Protein AF-A0A843ECA0-F1 (afdb_monomer)

Foldseek 3Di:
DPDDQFAEEEEEAPPPRVVVVVVCVVVVPDDDPRYDYDYDNFLLVDDVVNVVVCVVVPGPYYHRYGDDPCPHPVRPSD

pLDDT: mean 96.06, std 6.94, range [48.03, 98.69]

Solvent-accessible surface area (backbone atoms only — not comparable to full-atom values): 4627 Å² total; per-residue (Å²): 130,83,82,89,77,64,40,29,45,28,41,21,7,50,80,40,35,39,46,49,53,51,49,36,56,76,70,63,60,86,70,83,85,50,62,46,82,44,85,35,80,40,39,57,70,67,49,70,66,59,57,54,50,40,46,77,70,67,36,72,42,77,47,82,34,42,46,60,92,82,61,29,95,70,57,78,51,97

Radius of gyration: 13.78 Å; Cα contacts (8 Å, |Δi|>4): 116; chains: 1; bounding box: 30×32×39 Å

Secondary structure (DSSP, 8-state):
-PPP---EEEEEETTTHHHHHHHHHHTT----TTEEEEEES-GGG--HHHHHHHHHTT-SEEEEE-PPTT-BTTBS--

Structure (mmCIF, N/CA/C/O backbone):
data_AF-A0A843ECA0-F1
#
_entry.id   AF-A0A843ECA0-F1
#
loop_
_atom_site.group_PDB
_atom_site.id
_atom_site.type_symbol
_atom_site.label_atom_id
_atom_site.label_alt_id
_atom_site.label_comp_id
_atom_site.label_asym_id
_atom_site.label_entity_id
_atom_site.label_seq_id
_atom_site.pdbx_PDB_ins_code
_atom_site.Cartn_x
_atom_site.Cartn_y
_atom_site.Cartn_z
_atom_site.occupancy
_atom_site.B_iso_or_equiv
_atom_site.auth_seq_id
_atom_site.auth_comp_id
_atom_site.auth_asym_id
_atom_site.auth_atom_id
_atom_site.pdbx_PDB_model_num
ATOM 1 N N . MET A 1 1 ? -22.518 8.308 21.747 1.00 48.03 1 MET A N 1
ATOM 2 C CA . MET A 1 1 ? -21.948 7.218 20.927 1.00 48.03 1 MET A CA 1
ATOM 3 C C . MET A 1 1 ? -20.592 7.713 20.468 1.00 48.03 1 MET A C 1
ATOM 5 O O . MET A 1 1 ? -20.523 8.878 20.112 1.00 48.03 1 MET A O 1
ATOM 9 N N . ALA A 1 2 ? -19.524 6.926 20.590 1.00 65.69 2 ALA A N 1
ATOM 10 C CA . ALA A 1 2 ? -18.253 7.327 19.988 1.00 65.69 2 ALA A CA 1
ATOM 11 C C . ALA A 1 2 ? -18.419 7.299 18.460 1.00 65.69 2 ALA A C 1
ATOM 13 O O . ALA A 1 2 ? -19.050 6.369 17.951 1.00 65.69 2 ALA A O 1
ATOM 14 N N . ASP A 1 3 ? -17.911 8.312 17.761 1.00 86.56 3 ASP A N 1
ATOM 15 C CA . ASP A 1 3 ? -17.933 8.344 16.299 1.00 86.56 3 ASP A CA 1
ATOM 16 C C . ASP A 1 3 ? -17.138 7.154 15.739 1.00 86.56 3 ASP A C 1
ATOM 18 O O . ASP A 1 3 ? -16.109 6.755 16.289 1.00 86.56 3 ASP A O 1
ATOM 22 N N . PHE A 1 4 ? -17.646 6.539 14.671 1.00 92.56 4 PHE A N 1
ATOM 23 C CA . PHE A 1 4 ? -17.002 5.393 14.033 1.00 92.56 4 PHE A CA 1
ATOM 24 C C . PHE A 1 4 ? -15.757 5.839 13.251 1.00 92.56 4 PHE A C 1
ATOM 26 O O . PHE A 1 4 ? -15.856 6.672 12.351 1.00 92.56 4 PHE A O 1
ATOM 33 N N . GLU A 1 5 ? -14.601 5.243 13.552 1.00 94.62 5 GLU A N 1
ATOM 34 C CA . GLU A 1 5 ? -13.344 5.452 12.826 1.00 94.62 5 GLU A CA 1
ATOM 35 C C . GLU A 1 5 ? -12.924 4.143 12.122 1.00 94.62 5 GLU A C 1
ATOM 37 O O . GLU A 1 5 ? -12.573 3.174 12.804 1.00 94.62 5 GLU A O 1
ATOM 42 N N . PRO A 1 6 ? -12.956 4.072 10.775 1.00 96.19 6 PRO A N 1
ATOM 43 C CA . PRO A 1 6 ? -12.733 2.818 10.063 1.00 96.19 6 PRO A CA 1
ATOM 44 C C . PRO A 1 6 ? -11.262 2.406 10.087 1.00 96.19 6 PRO A C 1
ATOM 46 O O . PRO A 1 6 ? -10.379 3.218 9.822 1.00 96.19 6 PRO A O 1
ATOM 49 N N . ARG A 1 7 ? -10.986 1.127 10.328 1.00 97.56 7 ARG A N 1
ATOM 50 C CA . ARG A 1 7 ? -9.644 0.534 10.302 1.00 97.56 7 ARG A CA 1
ATOM 51 C C . ARG A 1 7 ? -9.292 0.091 8.890 1.00 97.56 7 ARG A C 1
ATOM 53 O O . ARG A 1 7 ? -9.836 -0.895 8.395 1.00 97.56 7 ARG A O 1
ATOM 60 N N . ILE A 1 8 ? -8.345 0.779 8.257 1.00 98.50 8 ILE A N 1
ATOM 61 C CA . ILE A 1 8 ? -8.000 0.535 6.852 1.00 98.50 8 ILE A CA 1
ATOM 62 C C . ILE A 1 8 ? -6.622 -0.125 6.734 1.00 98.50 8 ILE A C 1
ATOM 64 O O . ILE A 1 8 ? -5.618 0.392 7.231 1.00 98.50 8 ILE A O 1
ATOM 68 N N . VAL A 1 9 ? -6.548 -1.259 6.037 1.00 98.56 9 VAL A N 1
ATOM 69 C CA . VAL A 1 9 ? -5.274 -1.887 5.644 1.00 98.56 9 VAL A CA 1
ATOM 70 C C . VAL A 1 9 ? -4.928 -1.446 4.228 1.00 98.56 9 VAL A C 1
ATOM 72 O O . VAL A 1 9 ? -5.748 -1.559 3.326 1.00 98.56 9 VAL A O 1
ATOM 75 N N . THR A 1 10 ? -3.720 -0.932 4.016 1.00 98.44 10 THR A N 1
ATOM 76 C CA . THR A 1 10 ? -3.303 -0.384 2.718 1.00 98.44 10 THR A CA 1
ATOM 77 C C . THR A 1 10 ? -2.080 -1.115 2.200 1.00 98.44 10 THR A C 1
ATOM 79 O O . THR A 1 10 ? -1.020 -1.045 2.810 1.00 98.44 10 THR A O 1
ATOM 82 N N . PHE A 1 11 ? -2.188 -1.784 1.061 1.00 98.69 11 PHE A N 1
ATOM 83 C CA . PHE A 1 11 ? -1.039 -2.329 0.354 1.00 98.69 11 PHE A CA 1
ATOM 84 C C . PHE A 1 11 ? -0.520 -1.288 -0.634 1.00 98.69 11 PHE A C 1
ATOM 86 O O . PHE A 1 11 ? -1.232 -0.908 -1.560 1.00 98.69 11 PHE A O 1
ATOM 93 N N . CYS A 1 12 ? 0.720 -0.841 -0.450 1.00 98.69 12 CYS A N 1
ATOM 94 C CA . CYS A 1 12 ? 1.368 0.107 -1.356 1.00 98.69 12 CYS A CA 1
ATOM 95 C C . CYS A 1 12 ? 2.506 -0.576 -2.108 1.00 98.69 12 CYS A C 1
ATOM 97 O O . CYS A 1 12 ? 3.366 -1.211 -1.483 1.00 98.69 12 CYS A O 1
ATOM 99 N N . CYS A 1 13 ? 2.549 -0.407 -3.431 1.00 98.50 13 CYS A N 1
ATOM 100 C CA . CYS A 1 13 ? 3.734 -0.761 -4.202 1.00 98.50 13 CYS A CA 1
ATOM 101 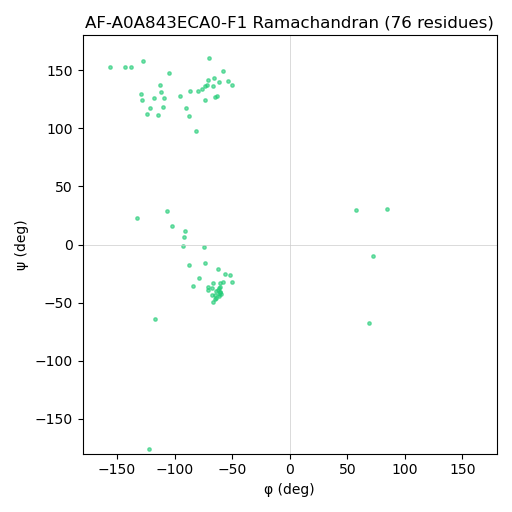C C . CYS A 1 13 ? 4.909 0.150 -3.814 1.00 98.50 13 CYS A C 1
ATOM 103 O O . CYS A 1 13 ? 4.734 1.342 -3.560 1.00 98.50 13 CYS A O 1
ATOM 105 N N . ASN A 1 14 ? 6.114 -0.410 -3.786 1.00 98.62 14 ASN A N 1
ATOM 106 C CA . ASN A 1 14 ? 7.320 0.283 -3.348 1.00 98.62 14 ASN A CA 1
ATOM 107 C C . ASN A 1 14 ? 7.644 1.501 -4.223 1.00 98.62 14 ASN A C 1
ATOM 109 O O . ASN A 1 14 ? 8.111 2.516 -3.722 1.00 98.62 14 ASN A O 1
ATOM 113 N N . TRP A 1 15 ? 7.404 1.385 -5.528 1.00 98.12 15 TRP A N 1
ATOM 114 C CA . TRP A 1 15 ? 7.961 2.301 -6.522 1.00 98.12 15 TRP A CA 1
ATOM 115 C C . TRP A 1 15 ? 7.154 3.581 -6.721 1.00 98.12 15 TRP A C 1
ATOM 117 O O . TRP A 1 15 ? 7.747 4.630 -6.937 1.00 98.12 15 TRP A O 1
ATOM 127 N N . CYS A 1 16 ? 5.825 3.503 -6.632 1.00 97.75 16 CYS A N 1
ATOM 128 C CA . CYS A 1 16 ? 4.950 4.645 -6.891 1.00 97.75 16 CYS A CA 1
ATOM 129 C C . CYS A 1 16 ? 4.157 5.032 -5.643 1.00 97.75 16 CYS A C 1
ATOM 131 O O . CYS A 1 16 ? 4.354 6.110 -5.093 1.00 97.75 16 CYS A O 1
ATOM 133 N N . SER A 1 17 ? 3.282 4.155 -5.147 1.00 97.88 17 SER A N 1
ATOM 134 C CA . SER A 1 17 ? 2.345 4.517 -4.075 1.00 97.88 17 SER A CA 1
ATOM 135 C C . SER A 1 17 ? 3.025 4.704 -2.721 1.00 97.88 17 SER A C 1
ATOM 137 O O . SER A 1 17 ? 2.669 5.620 -1.987 1.00 97.88 17 SER A O 1
ATOM 139 N N . TYR A 1 18 ? 4.014 3.868 -2.387 1.00 98.50 18 TYR A N 1
ATOM 140 C CA . TYR A 1 18 ? 4.774 4.027 -1.145 1.00 98.50 18 TYR A CA 1
ATOM 141 C C . TYR A 1 18 ? 5.616 5.308 -1.186 1.00 98.50 18 TYR A C 1
ATOM 143 O O . TYR A 1 18 ? 5.573 6.092 -0.246 1.00 98.50 18 TYR A O 1
ATOM 151 N N . ALA A 1 19 ? 6.283 5.579 -2.312 1.00 98.19 19 ALA A N 1
ATOM 152 C CA . ALA A 1 19 ? 6.993 6.838 -2.532 1.00 98.19 19 ALA A CA 1
ATOM 153 C C . ALA A 1 19 ? 6.053 8.059 -2.476 1.00 98.19 19 ALA A C 1
ATOM 155 O O . ALA A 1 19 ? 6.422 9.099 -1.941 1.00 98.19 19 ALA A O 1
ATOM 156 N N . GLY A 1 20 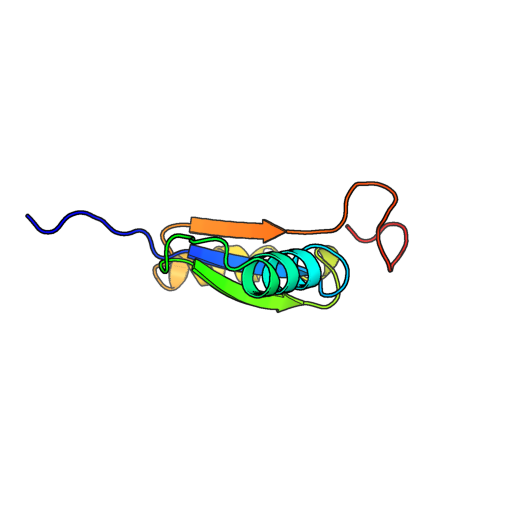? 4.818 7.933 -2.975 1.00 97.75 20 GLY A N 1
ATOM 157 C CA . GLY A 1 20 ? 3.784 8.961 -2.845 1.00 97.75 20 GLY A CA 1
ATOM 158 C C . GLY A 1 20 ? 3.373 9.211 -1.391 1.00 97.75 20 GLY A C 1
ATOM 159 O O . GLY A 1 20 ? 3.216 10.363 -0.993 1.00 97.75 20 GLY A O 1
ATOM 160 N N . ALA A 1 21 ? 3.261 8.154 -0.580 1.00 97.44 21 ALA A N 1
ATOM 161 C CA . ALA A 1 21 ? 3.008 8.275 0.856 1.00 97.44 21 ALA A CA 1
ATOM 162 C C . ALA A 1 21 ? 4.180 8.957 1.588 1.00 97.44 21 ALA A C 1
ATOM 164 O O . ALA A 1 21 ? 3.952 9.865 2.388 1.00 97.44 21 ALA A O 1
ATOM 165 N N . ASP A 1 22 ? 5.424 8.594 1.262 1.00 98.06 22 ASP A N 1
ATOM 166 C CA . ASP A 1 22 ? 6.618 9.273 1.782 1.00 98.06 22 ASP A CA 1
ATOM 167 C C . ASP A 1 22 ? 6.636 10.754 1.363 1.00 98.06 22 ASP A C 1
ATOM 169 O O . ASP A 1 22 ? 6.880 11.639 2.185 1.00 98.06 22 ASP A O 1
ATOM 173 N N . GLY A 1 23 ? 6.296 11.045 0.103 1.00 98.31 23 GLY A N 1
ATOM 174 C CA . GLY A 1 23 ? 6.178 12.402 -0.429 1.00 98.31 23 GLY A CA 1
ATOM 175 C C . GLY A 1 23 ? 5.129 13.245 0.300 1.00 98.31 23 GLY A C 1
ATOM 176 O O . GLY A 1 23 ? 5.390 14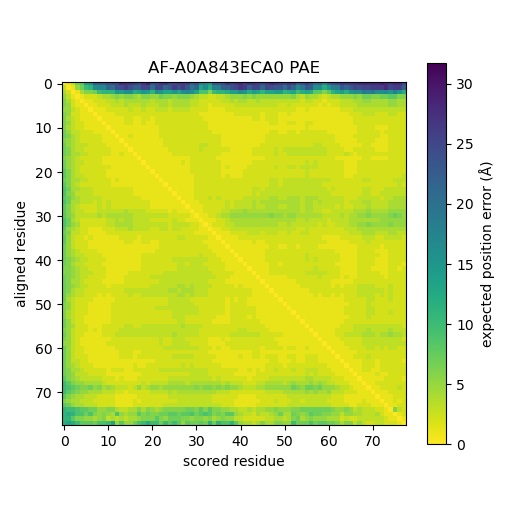.406 0.615 1.00 98.31 23 GLY A O 1
ATOM 177 N N . ALA A 1 24 ? 3.977 12.6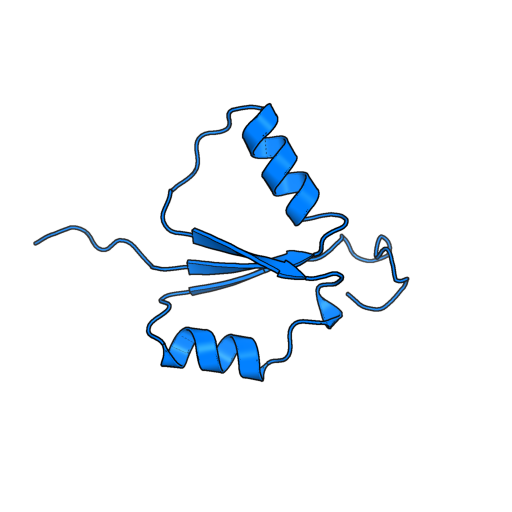62 0.645 1.00 97.81 24 ALA A N 1
ATOM 178 C CA . ALA A 1 24 ? 2.958 13.325 1.459 1.00 97.81 24 ALA A CA 1
ATOM 179 C C . ALA A 1 24 ? 3.484 13.671 2.864 1.00 97.81 24 ALA A C 1
ATOM 181 O O . ALA A 1 24 ? 3.234 14.772 3.363 1.00 97.81 24 ALA A O 1
ATOM 182 N N . GLY A 1 25 ? 4.272 12.774 3.466 1.00 97.25 25 GLY A N 1
ATOM 183 C CA . GLY A 1 25 ? 4.953 13.011 4.740 1.00 97.25 25 GLY A CA 1
ATOM 184 C C . GLY A 1 25 ? 5.983 14.143 4.662 1.00 97.25 25 GLY A C 1
ATOM 185 O O . GLY A 1 25 ? 5.975 15.044 5.503 1.00 97.25 25 GLY A O 1
ATOM 186 N N . VAL A 1 26 ? 6.818 14.157 3.618 1.00 98.38 26 VAL A N 1
ATOM 187 C CA . VAL A 1 26 ? 7.787 15.240 3.353 1.00 98.38 26 VAL A CA 1
ATOM 188 C C . VAL A 1 26 ? 7.077 16.585 3.176 1.00 98.38 26 VAL A C 1
ATOM 190 O O . VAL A 1 26 ? 7.507 17.591 3.742 1.00 98.38 26 VAL A O 1
ATOM 193 N N . ALA A 1 27 ? 5.957 16.600 2.450 1.00 98.38 27 ALA A N 1
ATOM 194 C CA . ALA A 1 27 ? 5.124 17.781 2.238 1.00 98.38 27 ALA A CA 1
ATOM 195 C C . ALA A 1 27 ? 4.275 18.177 3.464 1.00 98.38 27 ALA A C 1
ATOM 197 O O . ALA A 1 27 ? 3.587 19.196 3.426 1.00 98.38 27 ALA A O 1
ATOM 198 N N . ARG A 1 28 ? 4.332 17.403 4.559 1.00 97.62 28 ARG A N 1
ATOM 199 C CA . ARG A 1 28 ? 3.574 17.617 5.805 1.00 97.62 28 ARG A CA 1
ATOM 200 C C . ARG A 1 28 ? 2.057 17.652 5.602 1.00 97.62 28 ARG A C 1
ATOM 202 O O . ARG A 1 28 ? 1.342 18.315 6.361 1.00 97.62 28 ARG A O 1
ATOM 209 N N . LEU A 1 29 ? 1.563 16.926 4.601 1.00 98.12 29 LEU A N 1
ATOM 210 C CA . LEU A 1 29 ? 0.132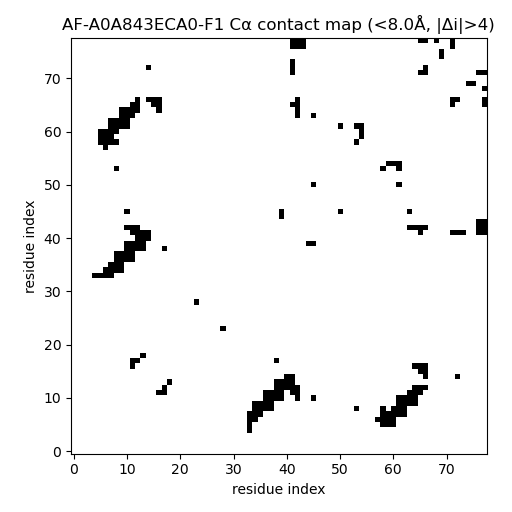 16.804 4.357 1.00 98.12 29 LEU A CA 1
ATOM 211 C C . LEU A 1 29 ? -0.521 16.076 5.530 1.00 98.12 29 LEU A C 1
ATOM 213 O O . LEU A 1 29 ? -0.095 14.992 5.925 1.00 98.12 29 LEU A O 1
ATOM 217 N N . GLN A 1 30 ? -1.553 16.693 6.099 1.00 96.75 30 GLN A N 1
ATOM 218 C CA . GLN A 1 30 ? -2.334 16.073 7.161 1.00 96.75 30 GLN A CA 1
ATOM 219 C C . GLN A 1 30 ? -3.321 15.087 6.546 1.00 96.75 30 GLN A C 1
ATOM 221 O O . GLN A 1 30 ? -4.009 15.398 5.574 1.00 96.75 30 GLN A O 1
ATOM 226 N N . MET A 1 31 ? -3.371 13.891 7.116 1.00 93.56 31 MET A N 1
ATOM 227 C CA . MET A 1 31 ? -4.188 12.782 6.642 1.00 93.56 31 MET A CA 1
ATOM 228 C C . MET A 1 31 ? -4.829 12.103 7.857 1.00 93.56 31 MET A C 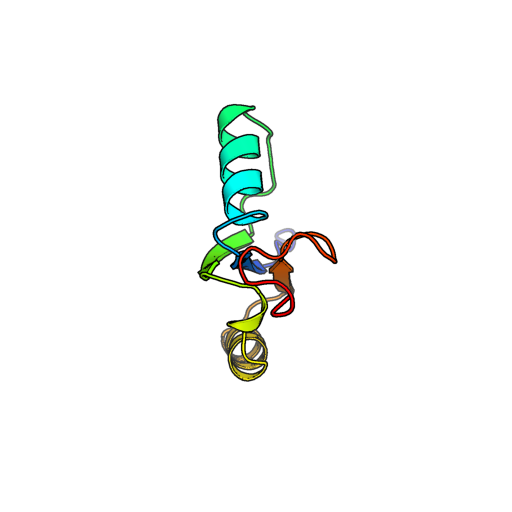1
ATOM 230 O O . MET A 1 31 ? -4.245 12.136 8.944 1.00 93.56 31 MET A O 1
ATOM 234 N N . PRO A 1 32 ? -6.000 11.467 7.700 1.00 94.31 32 PRO A N 1
ATOM 235 C CA . PRO A 1 32 ? -6.566 10.612 8.739 1.00 94.31 32 PRO A CA 1
ATOM 236 C C . PRO A 1 32 ? -5.566 9.533 9.187 1.00 94.31 32 PRO A C 1
ATOM 238 O O . PRO A 1 32 ? -4.856 8.962 8.366 1.00 94.31 32 PRO A O 1
ATOM 241 N N . THR A 1 33 ? -5.502 9.222 10.479 1.00 94.75 33 THR A N 1
ATOM 242 C CA . THR A 1 33 ? -4.522 8.275 11.058 1.00 94.75 33 THR A CA 1
ATOM 243 C C . THR A 1 33 ? -5.029 6.828 11.103 1.00 94.75 33 THR A C 1
ATOM 245 O O . THR A 1 33 ? -4.438 5.951 11.739 1.00 94.75 33 THR A O 1
ATOM 248 N N . ASN A 1 34 ? -6.136 6.558 10.417 1.00 96.50 34 ASN A N 1
ATOM 249 C CA . ASN A 1 34 ? -6.896 5.319 10.513 1.00 96.50 34 ASN A CA 1
ATOM 250 C C . ASN A 1 34 ? -6.491 4.248 9.481 1.00 96.50 34 ASN A C 1
ATOM 252 O O . ASN A 1 34 ? -6.998 3.122 9.524 1.00 96.50 34 ASN A O 1
ATOM 256 N N . PHE A 1 35 ? -5.527 4.549 8.604 1.00 96.88 35 PHE A N 1
ATOM 257 C CA . PHE A 1 35 ? -4.938 3.590 7.669 1.00 96.88 35 PHE A CA 1
ATOM 258 C C . PHE A 1 35 ? -3.536 3.137 8.095 1.00 96.88 35 PHE A C 1
ATOM 260 O O . PHE A 1 35 ? -2.767 3.881 8.701 1.00 96.88 35 PHE A O 1
ATOM 267 N N . ARG A 1 36 ? -3.186 1.885 7.779 1.00 97.19 36 ARG A N 1
ATOM 268 C CA . ARG A 1 36 ? -1.863 1.296 8.048 1.00 97.19 36 ARG A CA 1
ATOM 269 C C . ARG A 1 36 ? -1.298 0.683 6.775 1.00 97.19 36 ARG A C 1
ATOM 271 O O . ARG A 1 36 ? -1.944 -0.165 6.158 1.00 97.19 36 ARG A O 1
ATOM 278 N N . ILE A 1 37 ? -0.098 1.118 6.394 1.00 98.12 37 ILE A N 1
ATOM 279 C CA . ILE A 1 37 ? 0.553 0.702 5.150 1.00 98.12 37 ILE A CA 1
ATOM 280 C C . ILE A 1 37 ? 1.336 -0.599 5.355 1.00 98.12 37 ILE A C 1
ATOM 282 O O . ILE A 1 37 ? 2.142 -0.723 6.274 1.00 98.12 37 ILE A O 1
ATOM 286 N N . ILE A 1 38 ? 1.139 -1.547 4.443 1.00 98.44 38 ILE A N 1
ATOM 287 C CA . ILE A 1 38 ? 1.975 -2.722 4.224 1.00 98.44 38 ILE A CA 1
ATOM 288 C C . ILE A 1 38 ? 2.689 -2.515 2.890 1.00 98.44 38 ILE A C 1
ATOM 290 O O . ILE A 1 38 ? 2.062 -2.406 1.833 1.00 98.44 38 ILE A O 1
ATOM 294 N N . ARG A 1 39 ? 4.020 -2.457 2.931 1.00 98.50 39 ARG A N 1
ATOM 295 C CA . ARG A 1 39 ? 4.828 -2.298 1.722 1.00 98.50 39 ARG A CA 1
ATOM 296 C C . ARG A 1 39 ? 4.917 -3.612 0.952 1.00 98.50 39 ARG A C 1
ATOM 298 O O . ARG A 1 39 ? 5.244 -4.651 1.519 1.00 98.50 39 ARG A O 1
ATOM 305 N N . THR A 1 40 ? 4.708 -3.538 -0.355 1.00 98.31 40 THR A N 1
ATOM 306 C CA . THR A 1 40 ? 4.952 -4.630 -1.306 1.00 98.31 40 THR A CA 1
ATOM 307 C C . THR A 1 40 ? 5.828 -4.123 -2.445 1.00 98.31 40 THR A C 1
ATOM 309 O O . THR A 1 40 ? 5.889 -2.922 -2.686 1.00 98.31 40 THR A O 1
ATOM 312 N N . MET A 1 41 ? 6.525 -5.002 -3.168 1.00 98.00 41 MET A N 1
ATOM 313 C CA . MET A 1 41 ? 7.343 -4.542 -4.300 1.00 98.00 41 MET A CA 1
ATOM 314 C C . MET A 1 41 ? 6.483 -4.071 -5.483 1.00 98.00 41 MET A C 1
ATOM 316 O O . MET A 1 41 ? 6.812 -3.080 -6.126 1.00 98.00 41 MET A O 1
ATOM 320 N N . CYS A 1 42 ? 5.352 -4.726 -5.735 1.00 98.19 42 CYS A N 1
ATOM 321 C CA . CYS A 1 42 ? 4.409 -4.408 -6.807 1.00 98.19 42 CYS A CA 1
ATOM 322 C C . CYS A 1 42 ? 2.976 -4.644 -6.312 1.00 98.19 42 CYS A C 1
ATOM 324 O O . CYS A 1 42 ? 2.783 -5.520 -5.469 1.00 98.19 42 CYS A O 1
ATOM 326 N N . SER A 1 43 ? 1.981 -3.943 -6.866 1.00 97.81 43 SER A N 1
ATOM 327 C CA . SER A 1 43 ? 0.560 -4.240 -6.607 1.00 97.81 43 SER A CA 1
ATOM 328 C C . SER A 1 43 ? 0.200 -5.678 -6.991 1.00 97.81 43 SER A C 1
ATOM 330 O O . SER A 1 43 ? -0.554 -6.317 -6.267 1.00 97.81 43 SER A O 1
ATOM 332 N N . ALA A 1 44 ? 0.854 -6.233 -8.020 1.00 97.31 44 ALA A N 1
ATOM 333 C CA . ALA A 1 44 ? 0.759 -7.641 -8.431 1.00 97.31 44 ALA A CA 1
ATOM 334 C C . ALA A 1 44 ? 0.999 -8.650 -7.298 1.00 97.31 44 ALA A C 1
ATOM 336 O O . ALA A 1 44 ? 0.575 -9.798 -7.365 1.00 97.31 44 ALA A O 1
ATOM 337 N N . ARG A 1 45 ? 1.758 -8.252 -6.266 1.00 97.56 45 ARG A N 1
ATOM 338 C CA . ARG A 1 45 ? 2.087 -9.119 -5.130 1.00 97.56 45 ARG A CA 1
ATOM 339 C C . ARG A 1 45 ? 0.895 -9.318 -4.193 1.00 97.56 45 ARG A C 1
ATOM 341 O O . ARG A 1 45 ? 0.957 -10.193 -3.330 1.00 97.56 45 ARG A O 1
ATOM 348 N N . VAL A 1 46 ? -0.132 -8.482 -4.297 1.00 98.06 46 VAL A N 1
ATOM 349 C CA . VAL A 1 46 ? -1.297 -8.533 -3.420 1.00 98.06 46 VAL A CA 1
ATOM 350 C C . VAL A 1 46 ? -2.240 -9.619 -3.912 1.00 98.06 46 VAL A C 1
ATOM 352 O O . VAL A 1 46 ? -3.032 -9.412 -4.826 1.00 98.06 46 VAL A O 1
ATOM 355 N N . ASP A 1 47 ? -2.135 -10.787 -3.286 1.00 97.81 47 ASP A N 1
ATOM 356 C CA . ASP A 1 47 ? -3.046 -11.899 -3.521 1.00 97.81 47 ASP A CA 1
ATOM 357 C C . ASP A 1 47 ? -4.440 -11.594 -2.929 1.00 97.81 47 ASP A C 1
ATOM 359 O O . ASP A 1 47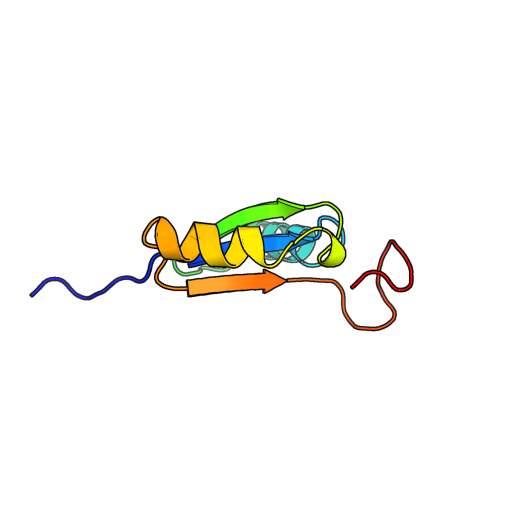 ? -4.516 -11.013 -1.834 1.00 97.81 47 ASP A O 1
ATOM 363 N N . PRO A 1 48 ? -5.547 -11.985 -3.591 1.00 97.69 48 PRO A N 1
ATOM 364 C CA . PRO A 1 48 ? -6.893 -11.859 -3.035 1.00 97.69 48 PRO A CA 1
ATOM 365 C C . PRO A 1 48 ? -7.049 -12.428 -1.613 1.00 97.69 48 PRO A C 1
ATOM 367 O O . PRO A 1 48 ? -7.793 -11.864 -0.809 1.00 97.69 48 PRO A O 1
ATOM 370 N N . GLU A 1 49 ? -6.317 -13.485 -1.247 1.00 98.50 49 GLU A N 1
ATOM 371 C CA . GLU A 1 49 ? -6.328 -14.051 0.106 1.00 98.50 49 GLU A CA 1
ATOM 372 C C . GLU A 1 49 ? -5.863 -13.034 1.162 1.00 98.50 49 GLU A C 1
ATOM 374 O O . GLU A 1 49 ? -6.380 -13.013 2.280 1.00 98.50 49 GLU A O 1
ATOM 379 N N . PHE A 1 50 ? -4.939 -12.127 0.828 1.00 98.31 50 PHE A N 1
ATOM 380 C CA . PHE A 1 50 ? -4.496 -11.085 1.758 1.00 98.31 50 PHE A CA 1
ATOM 381 C C . PHE A 1 50 ? -5.606 -10.078 2.054 1.00 98.31 50 PHE A C 1
ATOM 383 O O . PHE A 1 50 ? -5.740 -9.636 3.198 1.00 98.31 50 PHE A O 1
ATOM 390 N N . VAL A 1 51 ? -6.416 -9.751 1.045 1.00 98.44 51 VAL A N 1
ATOM 391 C CA . VAL A 1 51 ? -7.579 -8.866 1.179 1.00 98.44 51 VAL A CA 1
ATOM 392 C C . VAL A 1 51 ? -8.636 -9.531 2.059 1.00 98.44 51 VAL A C 1
ATOM 394 O O . VAL A 1 51 ? -9.077 -8.944 3.048 1.00 98.44 51 VAL A O 1
ATOM 397 N N . LEU A 1 52 ? -8.978 -10.789 1.767 1.00 98.56 52 LEU A N 1
ATOM 398 C CA . LEU A 1 52 ? -9.936 -11.562 2.563 1.00 98.56 52 LEU A CA 1
ATOM 399 C C . LEU A 1 52 ? -9.470 -11.729 4.013 1.00 98.56 52 LEU A C 1
ATOM 401 O O . LEU A 1 52 ? -10.257 -11.560 4.942 1.00 98.56 52 LEU A O 1
ATOM 405 N N . ARG A 1 53 ? -8.177 -11.987 4.226 1.00 98.44 53 ARG A N 1
ATOM 406 C CA . ARG A 1 53 ? -7.579 -12.097 5.560 1.00 98.44 53 ARG A CA 1
ATOM 407 C C . ARG A 1 53 ? -7.581 -10.773 6.321 1.00 98.44 53 ARG A C 1
ATOM 409 O O . ARG A 1 53 ? -7.682 -10.782 7.546 1.00 98.44 53 ARG A O 1
ATOM 416 N N . ALA A 1 54 ? -7.436 -9.638 5.639 1.00 98.44 54 ALA A N 1
ATOM 417 C CA . ALA A 1 54 ? -7.555 -8.332 6.281 1.00 98.44 54 ALA A CA 1
ATOM 418 C C . ALA A 1 54 ? -8.985 -8.118 6.799 1.00 98.44 54 ALA A C 1
ATOM 420 O O . ALA A 1 54 ? -9.161 -7.796 7.976 1.00 98.44 54 ALA A O 1
ATOM 421 N N . PHE A 1 55 ? -9.998 -8.406 5.975 1.00 98.62 55 PHE A N 1
ATOM 422 C CA . PHE A 1 55 ? -11.400 -8.356 6.399 1.00 98.62 55 PHE A CA 1
ATOM 423 C C . PHE A 1 55 ? -11.706 -9.350 7.525 1.00 98.62 55 PHE A C 1
ATOM 425 O O . PHE A 1 55 ? -12.300 -8.970 8.530 1.00 98.62 55 PHE A O 1
ATOM 432 N N . SER A 1 56 ? -11.222 -10.594 7.437 1.00 98.50 56 SER A N 1
ATOM 433 C CA . SER A 1 56 ? -11.431 -11.602 8.487 1.00 98.50 56 SER A CA 1
ATOM 434 C C . SER A 1 56 ? -10.797 -11.215 9.829 1.00 98.50 56 SER A C 1
ATOM 436 O O . SER A 1 56 ? -11.175 -11.747 10.870 1.00 98.50 56 SER A O 1
ATOM 438 N N . LYS A 1 57 ? -9.811 -10.310 9.818 1.00 98.12 57 LYS A N 1
ATOM 439 C CA . LYS A 1 57 ? -9.157 -9.752 11.009 1.00 98.12 57 LYS A CA 1
ATOM 440 C C . LYS A 1 57 ? -9.801 -8.454 11.511 1.00 98.12 57 LYS A C 1
ATOM 442 O O . LYS A 1 57 ? -9.274 -7.852 12.446 1.00 98.12 57 LYS A O 1
ATOM 447 N N . GLY A 1 58 ? -10.923 -8.035 10.929 1.00 97.56 58 GLY A N 1
ATOM 448 C CA . GLY A 1 58 ? -11.676 -6.858 11.360 1.00 97.56 58 GLY A CA 1
ATOM 449 C C . GLY A 1 58 ? -11.169 -5.540 10.778 1.00 97.56 58 GLY A C 1
ATOM 450 O O . GLY A 1 58 ? -11.252 -4.516 11.454 1.00 97.56 58 GLY A O 1
ATOM 45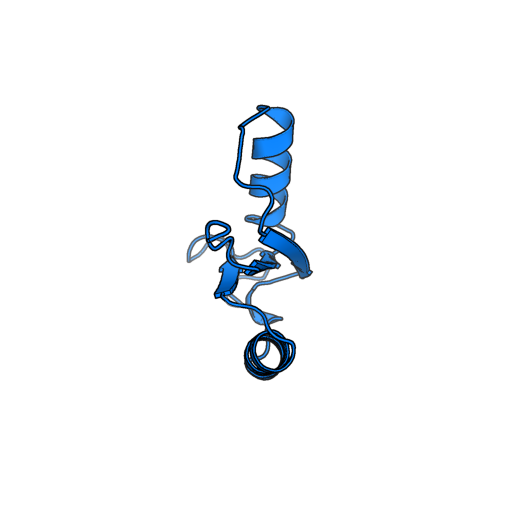1 N N . ALA A 1 59 ? -10.600 -5.557 9.569 1.00 98.31 59 ALA A N 1
ATOM 452 C CA . ALA A 1 59 ? -10.465 -4.337 8.779 1.00 98.31 59 ALA A CA 1
ATOM 453 C C . ALA A 1 59 ? -11.843 -3.902 8.257 1.00 98.31 59 ALA A C 1
ATOM 455 O O . ALA A 1 59 ? -12.605 -4.732 7.766 1.00 98.31 59 ALA A O 1
ATOM 456 N N . ASP A 1 60 ? -12.124 -2.604 8.315 1.00 98.31 60 ASP A N 1
ATOM 457 C CA . ASP A 1 60 ? -13.341 -1.999 7.760 1.00 98.31 60 ASP A CA 1
ATOM 458 C C . ASP A 1 60 ? -13.157 -1.623 6.279 1.00 98.31 60 ASP A C 1
ATOM 460 O O . ASP A 1 60 ? -14.123 -1.431 5.545 1.00 98.31 60 ASP A O 1
ATOM 464 N N . GLY A 1 61 ? -11.902 -1.541 5.822 1.00 98.12 61 GLY A N 1
ATOM 465 C CA . GLY A 1 61 ? -11.549 -1.277 4.432 1.00 98.12 61 GLY A CA 1
ATOM 466 C C . GLY A 1 61 ? -10.163 -1.800 4.067 1.00 98.12 61 GLY A C 1
ATOM 467 O O . GLY A 1 61 ? -9.265 -1.902 4.909 1.00 98.12 61 GLY A O 1
ATOM 468 N N . VAL A 1 62 ? -9.982 -2.110 2.784 1.00 98.50 62 VAL A N 1
ATOM 469 C CA . VAL A 1 62 ? -8.693 -2.513 2.215 1.00 98.50 62 VAL A CA 1
ATOM 470 C C . VAL A 1 62 ? -8.413 -1.678 0.973 1.00 98.50 62 VAL A C 1
ATOM 472 O O . VAL A 1 62 ? -9.259 -1.576 0.090 1.00 98.50 62 VAL A O 1
ATOM 475 N N . MET A 1 63 ? -7.221 -1.091 0.901 1.00 98.25 63 MET A N 1
ATOM 476 C CA . MET A 1 63 ? -6.732 -0.357 -0.265 1.00 98.25 63 MET A CA 1
ATOM 477 C C . MET A 1 63 ? -5.568 -1.115 -0.901 1.00 98.25 63 MET A C 1
ATOM 479 O O . MET A 1 63 ? -4.679 -1.592 -0.196 1.00 98.25 63 MET A O 1
ATOM 483 N N . VAL A 1 64 ? -5.555 -1.201 -2.230 1.00 98.25 64 VAL A N 1
ATOM 484 C CA . VAL A 1 64 ? -4.450 -1.766 -3.013 1.00 98.25 64 VAL A CA 1
ATOM 485 C C . VAL A 1 64 ? -4.003 -0.705 -4.005 1.00 98.25 64 VAL A C 1
ATOM 487 O O . VAL A 1 64 ? -4.760 -0.330 -4.895 1.00 98.25 64 VAL A O 1
ATOM 490 N N . LEU A 1 65 ? -2.795 -0.183 -3.813 1.00 98.00 65 LEU A N 1
ATOM 491 C CA . LEU A 1 65 ? -2.272 0.956 -4.556 1.00 98.00 65 LEU A CA 1
ATOM 492 C C . LEU A 1 65 ? -1.033 0.537 -5.353 1.00 98.00 65 LEU A C 1
ATOM 494 O O . LEU A 1 65 ? -0.075 -0.028 -4.810 1.00 98.00 65 LEU A O 1
ATOM 498 N N . GLY A 1 66 ? -1.080 0.809 -6.655 1.00 98.00 66 GLY A N 1
ATOM 499 C CA . GLY A 1 66 ? -0.028 0.505 -7.617 1.00 98.00 66 GLY A CA 1
ATOM 500 C C . GLY A 1 66 ? 0.482 1.743 -8.351 1.00 98.00 66 GLY A C 1
ATOM 501 O O . GLY A 1 66 ? 0.085 2.877 -8.083 1.00 98.00 66 GLY A O 1
ATOM 502 N N . CYS A 1 67 ? 1.379 1.500 -9.303 1.00 98.38 67 CYS A N 1
ATOM 503 C CA . CYS A 1 67 ? 1.762 2.509 -10.286 1.00 98.38 67 CYS A CA 1
ATOM 504 C C . CYS A 1 67 ? 0.612 2.771 -11.265 1.00 98.38 67 CYS A C 1
ATOM 506 O O . CYS A 1 67 ? -0.271 1.924 -11.424 1.00 98.38 67 CYS A O 1
ATOM 508 N N . HIS A 1 68 ? 0.653 3.919 -11.941 1.00 96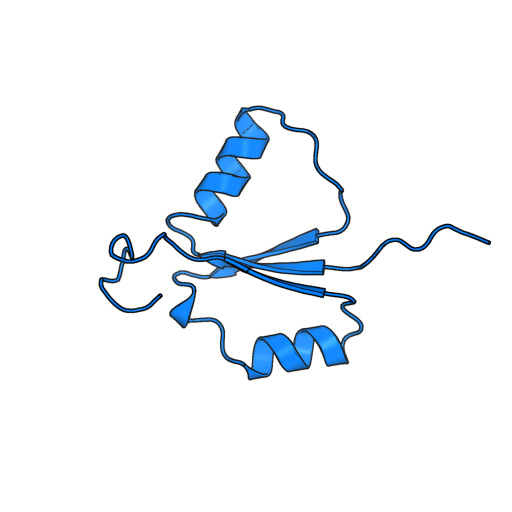.88 68 HIS A N 1
ATOM 509 C CA . HIS A 1 68 ? -0.248 4.206 -13.054 1.00 96.88 68 HIS A CA 1
ATOM 510 C C . HIS A 1 68 ? -0.094 3.131 -14.155 1.00 96.88 68 HIS A C 1
ATOM 512 O O . HIS A 1 68 ? 0.995 2.556 -14.297 1.00 96.88 68 HIS A O 1
ATOM 518 N N . PRO A 1 69 ? -1.150 2.804 -14.925 1.00 94.12 69 PRO A N 1
ATOM 519 C CA . PRO A 1 69 ? -1.021 1.921 -16.081 1.00 94.12 69 PRO A CA 1
ATOM 520 C C . PRO A 1 69 ? 0.129 2.356 -17.002 1.00 94.12 69 PRO A C 1
ATOM 522 O O . PRO A 1 69 ? 0.286 3.548 -17.255 1.00 94.12 69 PRO A O 1
ATOM 525 N N . ALA A 1 70 ? 0.907 1.379 -17.481 1.00 94.00 70 ALA A N 1
ATOM 526 C CA . ALA A 1 70 ? 2.149 1.529 -18.257 1.00 94.00 70 ALA A CA 1
ATOM 527 C C . ALA A 1 70 ? 3.405 2.022 -17.500 1.00 94.00 70 ALA A C 1
ATOM 529 O O . ALA A 1 70 ? 4.503 1.874 -18.030 1.00 94.00 70 ALA A O 1
ATOM 530 N N . ASP A 1 71 ? 3.284 2.475 -16.248 1.00 96.44 71 ASP A N 1
ATOM 531 C CA . ASP A 1 71 ? 4.420 2.946 -15.431 1.00 96.44 71 ASP A CA 1
ATOM 532 C C . ASP A 1 71 ? 4.873 1.915 -14.386 1.00 96.44 71 ASP A C 1
ATOM 534 O O . ASP A 1 71 ? 5.560 2.228 -13.408 1.00 96.44 71 ASP A O 1
ATOM 538 N N . CYS A 1 72 ? 4.455 0.657 -14.537 1.00 97.50 72 CYS A N 1
ATOM 539 C CA . CYS A 1 72 ? 4.867 -0.383 -13.611 1.00 97.50 72 CYS A CA 1
ATOM 540 C C . CYS A 1 72 ? 6.380 -0.573 -13.686 1.00 97.50 72 CYS A C 1
ATOM 542 O O . CYS A 1 72 ? 6.931 -0.867 -14.745 1.00 97.50 72 CYS A O 1
ATOM 544 N N . HIS A 1 73 ? 7.046 -0.523 -12.533 1.00 97.62 73 HIS A N 1
ATOM 545 C CA . HIS A 1 73 ? 8.468 -0.863 -12.442 1.00 97.62 73 HIS A CA 1
ATOM 546 C C . HIS A 1 73 ? 8.770 -2.276 -12.976 1.00 97.62 73 HIS A C 1
ATOM 548 O O . HIS A 1 73 ? 9.872 -2.555 -13.434 1.00 97.62 73 HIS A O 1
ATOM 554 N N . TYR A 1 74 ? 7.769 -3.161 -12.943 1.00 97.38 74 TYR A N 1
ATOM 555 C CA . TYR A 1 74 ? 7.826 -4.515 -13.491 1.00 97.38 74 TYR A CA 1
ATOM 556 C C . TYR A 1 74 ? 7.018 -4.661 -14.795 1.00 97.38 74 TYR A C 1
ATOM 558 O O . TYR A 1 74 ? 6.532 -5.747 -15.099 1.00 97.38 74 TYR A O 1
ATOM 566 N N . ILE A 1 75 ? 6.880 -3.575 -15.565 1.00 95.06 75 ILE A N 1
ATOM 567 C CA . ILE A 1 75 ? 6.292 -3.482 -16.915 1.00 95.06 75 ILE A CA 1
ATOM 568 C C . ILE A 1 75 ? 4.775 -3.714 -16.957 1.00 95.06 75 ILE A C 1
ATOM 570 O O . ILE A 1 75 ? 4.023 -2.785 -17.224 1.00 95.06 75 ILE A O 1
ATOM 574 N N . GLY A 1 76 ? 4.321 -4.934 -16.682 1.00 92.94 76 GLY A N 1
ATOM 575 C CA . GLY A 1 76 ? 2.918 -5.344 -16.822 1.00 92.94 76 GLY A CA 1
ATOM 576 C C . GLY A 1 76 ? 2.379 -6.092 -15.610 1.00 92.94 76 GLY A C 1
ATOM 577 O O . GLY A 1 76 ? 1.470 -6.899 -15.747 1.00 92.94 76 GLY A O 1
ATOM 578 N N . GLY A 1 77 ? 2.994 -5.901 -14.441 1.00 91.38 77 GLY A N 1
ATOM 579 C CA . GLY A 1 77 ? 2.549 -6.574 -13.224 1.00 91.38 77 GLY A CA 1
ATOM 580 C C . GLY A 1 77 ? 1.323 -5.936 -12.566 1.00 91.38 77 GLY A C 1
ATOM 581 O O . GLY A 1 77 ? 0.617 -6.629 -11.842 1.00 91.38 77 GLY A O 1
ATOM 582 N N . ASN A 1 78 ? 1.123 -4.625 -12.731 1.00 85.12 78 ASN A N 1
ATOM 583 C CA . ASN A 1 78 ? 0.150 -3.872 -11.937 1.00 85.12 78 ASN A CA 1
ATOM 584 C C . ASN A 1 78 ? -1.300 -4.063 -12.366 1.00 85.12 78 ASN A C 1
ATOM 586 O O . ASN A 1 78 ? -1.555 -4.292 -13.565 1.00 85.12 78 ASN A O 1
#

Mean predicted aligned error: 3.02 Å

Sequence (78 aa):
MADFEPRIVTFCCNWCSYAGADGAGVARLQMPTNFRIIRTMCSARVDPEFVLRAFSKGADGVMVLGCHPADCHYIGGN

Nearest PDB structures (foldseek):
  5odq-assembly1_D  TM=9.852E-01  e=1.157E-09  Methanothermococcus thermolithotrophicus DSM 2095
  7bkb-assembly1_F  TM=9.678E-01  e=3.854E-08  Methanospirillum hungatei JF-1
  5w7k-assembly2_B  TM=3.295E-01  e=1.597E-01  Penicillium oxalicum
  5b3j-assembly2_B  TM=5.606E-01  e=1.935E+00  Xenopus laevis
  5b3j-assembly1_A  TM=5.610E-01  e=5.319E+00  Xenopus laevis